Protein AF-A0A6N7P0P9-F1 (afdb_monomer_lite)

Radius of gyration: 18.03 Å; chains: 1; bounding box: 47×24×45 Å

Secondary structure (DSSP, 8-state):
-HHHHHHHHHHHHHHHHHHHH--SHHHHHHHHHHHHTT-HHHHHHHHHHHHHHHHHHHHHHHHHHHHHHHHH-

Structure (mmCIF, N/CA/C/O backbone):
data_AF-A0A6N7P0P9-F1
#
_entry.id   AF-A0A6N7P0P9-F1
#
loop_
_atom_site.group_PDB
_atom_site.id
_atom_site.type_symbol
_atom_site.label_atom_id
_atom_site.label_alt_id
_atom_site.label_comp_id
_atom_site.label_asym_id
_atom_site.label_entity_id
_atom_site.label_seq_id
_atom_site.pdbx_PDB_ins_code
_atom_site.Cartn_x
_atom_site.Cartn_y
_atom_site.Cartn_z
_atom_site.occupancy
_atom_site.B_iso_or_equiv
_atom_site.auth_seq_id
_atom_site.auth_comp_id
_atom_site.auth_asym_id
_atom_site.auth_atom_id
_atom_site.pdbx_PDB_model_num
ATOM 1 N N . MET A 1 1 ? -19.067 12.242 -10.863 1.00 54.19 1 MET A N 1
ATOM 2 C CA . MET A 1 1 ? -19.714 11.230 -9.990 1.00 54.19 1 MET A CA 1
ATOM 3 C C . MET A 1 1 ? -18.838 9.988 -9.807 1.00 54.19 1 MET A C 1
ATOM 5 O O . MET A 1 1 ? -19.062 9.217 -8.883 1.00 54.19 1 MET A O 1
ATOM 9 N N . ASP A 1 2 ? -17.793 9.840 -10.618 1.00 64.44 2 ASP A N 1
ATOM 10 C CA . ASP A 1 2 ? -16.910 8.669 -10.689 1.00 64.44 2 ASP A CA 1
ATOM 11 C C . ASP A 1 2 ? -15.988 8.530 -9.470 1.00 64.44 2 ASP A C 1
ATOM 13 O O . ASP A 1 2 ? -15.673 7.428 -9.026 1.00 64.44 2 ASP A O 1
ATOM 17 N N . THR A 1 3 ? -15.622 9.656 -8.856 1.00 70.06 3 THR A N 1
ATOM 18 C CA . THR A 1 3 ? -14.799 9.694 -7.642 1.00 70.06 3 THR A CA 1
ATOM 19 C C . THR A 1 3 ? -15.520 9.137 -6.417 1.00 70.06 3 THR A C 1
ATOM 21 O O . THR A 1 3 ? -14.885 8.474 -5.606 1.00 70.06 3 THR A O 1
ATOM 24 N N . LEU A 1 4 ? -16.839 9.333 -6.298 1.00 78.75 4 LEU A N 1
ATOM 25 C CA . LEU A 1 4 ? -17.634 8.818 -5.174 1.00 78.75 4 LEU A CA 1
ATOM 26 C C . LEU A 1 4 ? -17.768 7.293 -5.221 1.00 78.75 4 LEU A C 1
ATOM 28 O O . LEU A 1 4 ? -17.645 6.632 -4.192 1.00 78.75 4 LEU A O 1
ATOM 32 N N . LEU A 1 5 ? -17.982 6.729 -6.414 1.00 79.19 5 LEU A N 1
ATOM 33 C CA . LEU A 1 5 ? -18.048 5.278 -6.603 1.00 79.19 5 LEU A CA 1
ATOM 34 C C . LEU A 1 5 ? -16.706 4.615 -6.298 1.00 79.19 5 LEU A C 1
ATOM 36 O O . LEU A 1 5 ? -16.669 3.599 -5.603 1.00 79.19 5 LEU A O 1
ATOM 40 N N . ALA A 1 6 ? -15.609 5.215 -6.766 1.00 75.00 6 ALA A N 1
ATOM 41 C CA . ALA A 1 6 ? -14.267 4.751 -6.449 1.00 75.00 6 ALA A CA 1
ATOM 42 C C . ALA A 1 6 ? -14.015 4.785 -4.933 1.00 75.00 6 ALA A C 1
ATOM 44 O O . ALA A 1 6 ? -13.539 3.802 -4.371 1.00 75.00 6 ALA A O 1
ATOM 45 N N . ASP A 1 7 ? -14.400 5.867 -4.253 1.00 77.44 7 ASP A N 1
ATOM 46 C CA . ASP A 1 7 ? -14.230 6.000 -2.804 1.00 77.44 7 ASP A CA 1
ATOM 47 C C . ASP A 1 7 ? -14.976 4.915 -2.012 1.00 77.44 7 ASP A C 1
ATOM 49 O O . ASP A 1 7 ? -14.411 4.261 -1.130 1.00 77.44 7 ASP A O 1
ATOM 53 N N . ILE A 1 8 ? -16.232 4.658 -2.387 1.00 83.38 8 ILE A N 1
ATOM 54 C CA . ILE A 1 8 ? -17.057 3.606 -1.785 1.00 83.38 8 ILE A CA 1
ATOM 55 C C . ILE A 1 8 ? -16.451 2.223 -2.050 1.00 83.38 8 ILE A C 1
ATOM 57 O O . ILE A 1 8 ? -16.415 1.383 -1.144 1.00 83.38 8 ILE A O 1
ATOM 61 N N . LEU A 1 9 ? -15.935 1.981 -3.258 1.00 82.44 9 LEU A N 1
ATOM 62 C CA . LEU A 1 9 ? -15.249 0.738 -3.607 1.00 82.44 9 LEU A CA 1
ATOM 63 C C . LEU A 1 9 ? -13.984 0.538 -2.772 1.00 82.44 9 LEU A C 1
ATOM 65 O O . LEU A 1 9 ? -13.848 -0.510 -2.147 1.00 82.44 9 LEU A O 1
ATOM 69 N N . PHE A 1 10 ? -13.090 1.528 -2.686 1.00 81.31 10 PHE A N 1
ATOM 70 C CA . PHE A 1 10 ? -11.861 1.420 -1.889 1.00 81.31 10 PHE A CA 1
ATOM 71 C C . PHE A 1 10 ? -12.161 1.187 -0.410 1.00 81.31 10 PHE A C 1
ATOM 73 O O . PHE A 1 10 ? -11.523 0.348 0.227 1.00 81.31 10 PHE A O 1
ATOM 80 N N . HIS A 1 11 ? -13.161 1.882 0.130 1.00 82.19 11 HIS A N 1
ATOM 81 C CA . HIS A 1 11 ? -13.594 1.694 1.507 1.00 82.19 11 HIS A CA 1
ATOM 82 C C . HIS A 1 11 ? -14.151 0.279 1.740 1.00 82.19 11 HIS A C 1
ATOM 84 O O . HIS A 1 11 ? -13.790 -0.389 2.712 1.00 82.19 11 HIS A O 1
ATOM 90 N N . THR A 1 12 ? -14.995 -0.212 0.829 1.00 85.81 12 THR A N 1
ATOM 91 C CA . THR A 1 12 ? -15.602 -1.549 0.917 1.00 85.81 12 THR A CA 1
ATOM 92 C C . THR A 1 12 ? -14.555 -2.646 0.769 1.00 85.81 12 THR A C 1
ATOM 94 O O . THR A 1 12 ? -14.519 -3.569 1.580 1.00 85.81 12 THR A O 1
ATOM 97 N N . VAL A 1 13 ? -13.655 -2.519 -0.207 1.00 85.06 13 VAL A N 1
ATOM 98 C CA . VAL A 1 13 ? -12.556 -3.459 -0.454 1.00 85.06 13 VAL A CA 1
ATOM 99 C C . VAL A 1 13 ? -11.589 -3.478 0.725 1.00 85.06 13 VAL A C 1
ATOM 101 O O . VAL A 1 13 ? -11.232 -4.555 1.192 1.00 85.06 13 VAL A O 1
ATOM 104 N N . GLY A 1 14 ? -11.210 -2.316 1.265 1.00 83.94 14 GLY A N 1
ATOM 105 C CA . GLY A 1 14 ? -10.347 -2.229 2.445 1.00 83.94 14 GLY A CA 1
ATOM 106 C C . GLY A 1 14 ? -10.978 -2.864 3.685 1.00 83.94 14 GLY A C 1
ATOM 107 O O . GLY A 1 14 ? -10.307 -3.587 4.427 1.00 83.94 14 GLY A O 1
ATOM 108 N N . ARG A 1 15 ? -12.288 -2.665 3.877 1.00 84.31 15 ARG A N 1
ATOM 109 C CA . ARG A 1 15 ? -13.053 -3.301 4.956 1.00 84.31 15 ARG A CA 1
ATOM 110 C C . ARG A 1 15 ? -13.146 -4.812 4.779 1.00 84.31 15 ARG A C 1
ATOM 112 O O . ARG A 1 15 ? -12.846 -5.529 5.730 1.00 84.31 15 ARG A O 1
ATOM 119 N N . LEU A 1 16 ? -13.506 -5.300 3.589 1.00 86.94 16 LEU A N 1
ATOM 120 C CA . LEU A 1 16 ? -13.558 -6.734 3.288 1.00 86.94 16 LEU A CA 1
ATOM 121 C C . LEU A 1 16 ? -12.188 -7.385 3.455 1.00 86.94 16 LEU A C 1
ATOM 123 O O . LEU A 1 16 ? -12.091 -8.420 4.102 1.00 86.94 16 LEU A O 1
ATOM 127 N N . PHE A 1 17 ? -11.129 -6.765 2.936 1.00 85.50 17 PHE A N 1
ATOM 128 C CA . PHE A 1 17 ? -9.762 -7.266 3.049 1.00 85.50 17 PHE A CA 1
ATOM 129 C C . PHE A 1 17 ? -9.348 -7.453 4.511 1.00 85.50 17 PHE A C 1
ATOM 131 O O . PHE A 1 17 ? -8.877 -8.525 4.891 1.00 85.50 17 PHE A O 1
ATOM 138 N N . LEU A 1 18 ? -9.561 -6.435 5.349 1.00 84.69 18 LEU A N 1
ATOM 139 C CA . LEU A 1 18 ? -9.249 -6.516 6.775 1.00 84.69 18 LEU A CA 1
ATOM 140 C C . LEU A 1 18 ? -10.142 -7.518 7.510 1.00 84.69 18 LEU A C 1
ATOM 142 O O . LEU A 1 18 ? -9.658 -8.205 8.404 1.00 84.69 18 LEU A O 1
ATOM 146 N N . PHE A 1 19 ? -11.414 -7.630 7.128 1.00 86.50 19 PHE A N 1
ATOM 147 C CA . PHE A 1 19 ? -12.357 -8.577 7.721 1.00 86.50 19 PHE A CA 1
ATOM 148 C C . PHE A 1 19 ? -12.012 -10.037 7.387 1.00 86.50 19 PHE A C 1
ATOM 150 O O . PHE A 1 19 ? -12.009 -10.885 8.274 1.00 86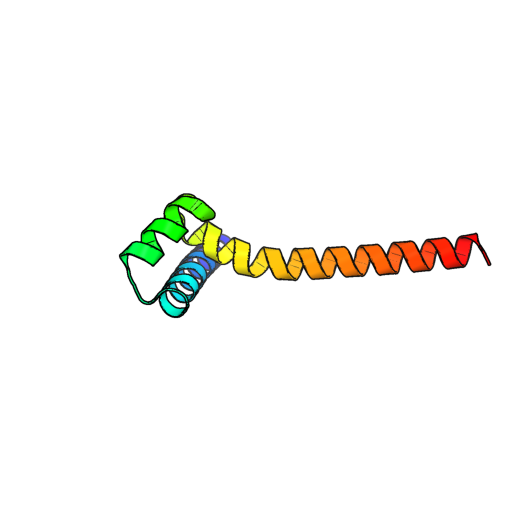.50 19 PHE A O 1
ATOM 157 N N . LEU A 1 20 ? -11.657 -10.322 6.130 1.00 86.19 20 LEU A N 1
ATOM 158 C CA . LEU A 1 20 ? -11.190 -11.636 5.675 1.00 86.19 20 LEU A CA 1
ATOM 159 C C . LEU A 1 20 ? -9.837 -12.002 6.288 1.00 86.19 20 LEU A C 1
ATOM 161 O O . LEU A 1 20 ? -9.630 -13.143 6.695 1.00 86.19 20 LEU A O 1
ATOM 165 N N . ARG A 1 21 ? -8.906 -11.043 6.364 1.00 84.25 21 ARG A N 1
ATOM 166 C CA . ARG A 1 21 ? -7.542 -11.300 6.843 1.00 84.25 21 ARG A CA 1
ATOM 167 C C . ARG A 1 21 ? -7.443 -11.388 8.364 1.00 84.25 21 ARG A C 1
ATOM 169 O O . ARG A 1 21 ? -6.624 -12.151 8.872 1.00 84.25 21 ARG A O 1
ATOM 176 N N . TYR A 1 22 ? -8.257 -10.628 9.092 1.00 85.62 22 TYR A N 1
ATOM 177 C CA . TYR A 1 22 ? -8.252 -10.586 10.552 1.00 85.62 22 TYR A CA 1
ATOM 178 C C . TYR A 1 22 ? -9.651 -10.876 11.095 1.00 85.62 22 TYR A C 1
ATOM 180 O O . TYR A 1 22 ? -10.473 -9.979 11.276 1.00 85.62 22 TYR A O 1
ATOM 188 N N . ARG A 1 23 ? -9.893 -12.156 11.409 1.00 80.38 23 ARG A N 1
ATOM 189 C CA . ARG A 1 23 ? -11.173 -12.631 11.960 1.00 80.38 23 ARG A CA 1
ATOM 190 C C . ARG A 1 23 ? -11.469 -12.094 13.367 1.00 80.38 23 ARG A C 1
ATOM 192 O O . ARG A 1 23 ? -12.627 -12.015 13.751 1.00 80.38 23 ARG A O 1
ATOM 199 N N . ASN A 1 24 ? -10.433 -11.736 14.133 1.00 90.31 24 ASN A N 1
ATOM 200 C CA . ASN A 1 24 ? -10.577 -11.120 15.453 1.00 90.31 24 ASN A CA 1
ATOM 201 C C . ASN A 1 24 ? -10.731 -9.596 15.310 1.00 90.31 24 ASN A C 1
ATOM 203 O O . ASN A 1 24 ? -9.853 -8.929 14.756 1.00 90.31 24 ASN A O 1
ATOM 207 N N . GLU A 1 25 ? -11.835 -9.057 15.828 1.00 84.62 25 GLU A N 1
ATOM 208 C CA . GLU A 1 25 ? -12.189 -7.642 15.719 1.00 84.62 25 GLU A CA 1
ATOM 209 C C . GLU A 1 25 ? -11.193 -6.704 16.401 1.00 84.62 25 GLU A C 1
ATOM 211 O O . GLU A 1 25 ? -10.911 -5.633 15.863 1.00 84.62 25 GLU A O 1
ATOM 216 N N . GLU A 1 26 ? -10.620 -7.107 17.537 1.00 86.62 26 GLU A N 1
ATOM 217 C CA . GLU A 1 26 ? -9.628 -6.297 18.251 1.00 86.62 26 GLU A CA 1
ATOM 218 C C . GLU A 1 26 ? -8.356 -6.148 17.422 1.00 86.62 26 GLU A C 1
ATOM 220 O O . GLU A 1 26 ? -7.870 -5.039 17.205 1.00 86.62 26 GLU A O 1
ATOM 225 N N . LYS A 1 27 ? -7.871 -7.262 16.856 1.00 85.06 27 LYS A N 1
ATOM 226 C CA . LYS A 1 27 ? -6.722 -7.251 15.939 1.00 85.06 27 LYS A CA 1
ATOM 227 C C . LYS A 1 27 ? -7.021 -6.435 14.686 1.00 85.06 27 LYS A C 1
ATOM 229 O O . LYS A 1 27 ? -6.145 -5.733 14.194 1.00 85.06 27 LYS A O 1
ATOM 234 N N . ARG A 1 28 ? -8.253 -6.500 14.176 1.00 85.06 28 ARG A N 1
ATOM 235 C CA . ARG A 1 28 ? -8.681 -5.730 13.004 1.00 85.06 28 ARG A CA 1
ATOM 236 C C . ARG A 1 28 ? -8.640 -4.225 13.276 1.00 85.06 28 ARG A C 1
ATOM 238 O O . ARG A 1 28 ? -8.092 -3.495 12.457 1.00 85.06 28 ARG A O 1
ATOM 245 N N . LYS A 1 29 ? -9.172 -3.772 14.418 1.00 83.69 29 LYS A N 1
ATOM 246 C CA . LYS A 1 29 ? -9.123 -2.360 14.838 1.00 83.69 29 LYS A CA 1
ATOM 247 C C . LYS A 1 29 ? -7.693 -1.900 15.109 1.00 83.69 29 LYS A C 1
ATOM 249 O O . LYS A 1 29 ? -7.305 -0.855 14.604 1.00 83.69 29 LYS A O 1
ATOM 254 N N . ALA A 1 30 ? -6.898 -2.701 15.819 1.00 86.88 30 ALA A N 1
ATOM 255 C CA . ALA A 1 30 ? -5.496 -2.386 16.086 1.00 86.88 30 ALA A CA 1
ATOM 256 C C . ALA A 1 30 ? -4.710 -2.169 14.783 1.00 86.88 30 ALA A C 1
ATOM 258 O O . ALA A 1 30 ? -4.071 -1.138 14.612 1.00 86.88 30 ALA A O 1
ATOM 259 N N . VAL A 1 31 ? -4.843 -3.083 13.815 1.00 85.38 31 VAL A N 1
ATOM 260 C CA . VAL A 1 31 ? -4.172 -2.970 12.510 1.00 85.38 31 VAL A CA 1
ATOM 261 C C . VAL A 1 31 ? -4.709 -1.796 11.684 1.00 85.38 31 VAL A C 1
ATOM 263 O O . VAL A 1 31 ? -3.938 -1.162 10.965 1.00 85.38 31 VAL A O 1
ATOM 266 N N . LEU A 1 32 ? -6.008 -1.493 11.763 1.00 84.81 32 LEU A N 1
ATOM 267 C CA . LEU A 1 32 ? -6.598 -0.340 11.078 1.00 84.81 32 LEU A CA 1
ATOM 268 C C . LEU A 1 32 ? -6.015 0.980 11.598 1.00 84.81 32 LEU A C 1
ATOM 270 O O . LEU A 1 32 ? -5.618 1.826 10.802 1.00 84.81 32 LEU A O 1
ATOM 274 N N . VAL A 1 33 ? -5.921 1.134 12.917 1.00 86.31 33 VAL A N 1
ATOM 275 C CA . VAL A 1 33 ? -5.368 2.335 13.553 1.00 86.31 33 VAL A CA 1
ATOM 276 C C . VAL A 1 33 ? -3.865 2.441 13.293 1.00 86.31 33 VAL A C 1
ATOM 278 O O . VAL A 1 33 ? -3.400 3.470 12.814 1.00 86.31 33 VAL A O 1
ATOM 281 N N . GLU A 1 34 ? -3.115 1.363 13.532 1.00 86.19 34 GLU A N 1
ATOM 282 C CA . GLU A 1 34 ? -1.651 1.353 13.454 1.00 86.19 34 GLU A CA 1
ATOM 283 C C . GLU A 1 34 ? -1.126 1.499 12.018 1.00 86.19 34 GLU A C 1
ATOM 285 O O . GLU A 1 34 ? -0.181 2.247 11.776 1.00 86.19 34 GLU A O 1
ATOM 290 N N . LYS A 1 35 ? -1.718 0.788 11.046 1.00 79.94 35 LYS A N 1
ATOM 291 C CA . LYS A 1 35 ? -1.202 0.748 9.663 1.00 79.94 35 LYS A CA 1
ATOM 292 C C . LYS A 1 35 ? -1.957 1.629 8.685 1.00 79.94 35 LYS A C 1
ATOM 294 O O . LYS A 1 35 ? -1.411 1.951 7.631 1.00 79.94 35 LYS A O 1
ATOM 299 N N . TYR A 1 36 ? -3.204 1.969 8.990 1.00 82.69 36 TYR A N 1
ATOM 300 C CA . TYR A 1 36 ? -4.103 2.622 8.040 1.00 82.69 36 TYR A CA 1
ATOM 301 C C . TYR A 1 36 ? -4.753 3.895 8.599 1.00 82.69 36 TYR A C 1
ATOM 303 O O . TYR A 1 36 ? -5.679 4.407 7.970 1.00 82.69 36 TYR A O 1
ATOM 311 N N . PHE A 1 37 ? -4.256 4.429 9.726 1.00 81.94 37 PHE A N 1
ATOM 312 C CA . PHE A 1 37 ? -4.735 5.669 10.357 1.00 81.94 37 PHE A CA 1
ATOM 313 C C . PHE A 1 37 ? -6.256 5.682 10.577 1.00 81.94 37 PHE A C 1
ATOM 315 O O . PHE A 1 37 ? -6.933 6.658 10.266 1.00 81.94 37 PHE A O 1
ATOM 322 N N . ASP A 1 38 ? -6.799 4.557 11.047 1.00 81.56 38 ASP A N 1
ATOM 323 C CA . ASP A 1 38 ? -8.234 4.357 11.302 1.00 81.56 38 ASP A CA 1
ATOM 324 C C . ASP A 1 38 ? -9.131 4.496 10.048 1.00 81.56 38 ASP A C 1
ATOM 326 O O . ASP A 1 38 ? -10.351 4.618 10.128 1.00 81.56 38 ASP A O 1
ATOM 330 N N . SER A 1 39 ? -8.542 4.439 8.845 1.00 79.12 39 SER A N 1
ATOM 331 C CA . SER A 1 39 ? -9.253 4.628 7.580 1.00 79.12 39 SER A CA 1
ATOM 332 C C . SER A 1 39 ? -9.250 3.367 6.715 1.00 79.12 39 SER A C 1
ATOM 334 O O . SER A 1 39 ? -8.232 2.959 6.150 1.00 79.12 39 SER A O 1
ATOM 336 N N . TYR A 1 40 ? -10.433 2.776 6.509 1.00 80.38 40 TYR A N 1
ATOM 337 C CA . TYR A 1 40 ? -10.600 1.638 5.592 1.00 80.38 40 TYR A CA 1
ATOM 338 C C . TYR A 1 40 ? -10.298 2.004 4.135 1.00 80.38 40 TYR A C 1
ATOM 340 O O . TYR A 1 40 ? -9.866 1.149 3.363 1.00 80.38 40 TYR A O 1
ATOM 348 N N . ARG A 1 41 ? -10.460 3.281 3.767 1.00 77.38 41 ARG A N 1
ATOM 349 C CA . ARG A 1 41 ? -10.063 3.805 2.457 1.00 77.38 41 ARG A CA 1
ATOM 350 C C . ARG A 1 41 ? -8.557 3.652 2.245 1.00 77.38 41 ARG A C 1
ATOM 352 O O . ARG A 1 41 ? -8.139 3.162 1.202 1.00 77.38 41 ARG A O 1
ATOM 359 N N . SER A 1 42 ? -7.756 4.005 3.252 1.00 78.88 42 SER A N 1
ATOM 360 C CA . SER A 1 42 ? -6.295 3.852 3.220 1.00 78.88 42 SER A CA 1
ATOM 361 C C . SER A 1 42 ? -5.884 2.380 3.105 1.00 78.88 42 SER A C 1
ATOM 363 O O . SER A 1 42 ? -5.006 2.035 2.313 1.00 78.88 42 SER A O 1
ATOM 365 N N . ALA A 1 43 ? -6.589 1.485 3.806 1.00 81.44 43 ALA A N 1
ATOM 366 C CA . ALA A 1 43 ? -6.377 0.044 3.687 1.00 81.44 43 ALA A CA 1
ATOM 367 C C . ALA A 1 43 ? -6.615 -0.464 2.257 1.00 81.44 43 ALA A C 1
ATOM 369 O O . ALA A 1 43 ? -5.734 -1.115 1.693 1.00 81.44 43 ALA A O 1
ATOM 370 N N . GLY A 1 44 ? -7.759 -0.123 1.653 1.00 78.62 44 GLY A N 1
ATOM 371 C CA . GLY A 1 44 ? -8.094 -0.499 0.276 1.00 78.62 44 GLY A CA 1
ATOM 372 C C . GLY A 1 44 ? -7.136 0.099 -0.753 1.00 78.62 44 GLY A C 1
ATOM 373 O O . GLY A 1 44 ? -6.681 -0.602 -1.656 1.00 78.62 44 GLY A O 1
ATOM 374 N N . LEU A 1 45 ? -6.755 1.365 -0.568 1.00 81.06 45 LEU A N 1
ATOM 375 C CA . LEU A 1 45 ? -5.768 2.026 -1.411 1.00 81.06 45 LEU A CA 1
ATOM 376 C C . LEU A 1 45 ? -4.421 1.302 -1.336 1.00 81.06 45 LEU A C 1
ATOM 378 O O . LEU A 1 45 ? -3.841 1.011 -2.371 1.00 81.06 45 LEU A O 1
ATOM 382 N N . SER A 1 46 ? -3.950 0.930 -0.140 1.00 81.31 46 SER A N 1
ATOM 383 C CA . SER A 1 46 ? -2.673 0.223 0.029 1.00 81.31 46 SER A CA 1
ATOM 384 C C . SER A 1 46 ? -2.640 -1.139 -0.671 1.00 81.31 46 SER A C 1
ATOM 386 O O . SER A 1 46 ? -1.599 -1.535 -1.197 1.00 81.31 46 SER A O 1
ATOM 388 N N . VAL A 1 47 ? -3.772 -1.851 -0.697 1.00 82.12 47 VAL A N 1
ATOM 389 C CA . VAL A 1 47 ? -3.896 -3.163 -1.347 1.00 82.12 47 VAL A CA 1
ATOM 390 C C . VAL A 1 47 ? -3.705 -3.032 -2.856 1.00 82.12 47 VAL A C 1
ATOM 392 O O . VAL A 1 47 ? -3.152 -3.936 -3.472 1.00 82.12 47 VAL A O 1
ATOM 395 N N . ILE A 1 48 ? -4.102 -1.898 -3.434 1.00 81.75 48 ILE A N 1
ATOM 396 C CA . ILE A 1 48 ? -4.009 -1.621 -4.871 1.00 81.75 48 ILE A CA 1
ATOM 397 C C . ILE A 1 48 ? -2.688 -0.921 -5.222 1.00 81.75 48 ILE A C 1
ATOM 399 O O . ILE A 1 48 ? -2.036 -1.281 -6.200 1.00 81.75 48 ILE A O 1
ATOM 403 N N . LEU A 1 49 ? -2.232 0.019 -4.390 1.00 83.75 49 LEU A N 1
ATOM 404 C CA . LEU A 1 49 ? -0.987 0.758 -4.606 1.00 83.75 49 LEU A CA 1
ATOM 405 C C . LEU A 1 49 ? 0.251 -0.133 -4.489 1.00 83.75 49 LEU A C 1
ATOM 407 O O . LEU A 1 49 ? 1.213 0.084 -5.212 1.00 83.75 49 LEU A O 1
ATOM 411 N N . ARG A 1 50 ? 0.254 -1.134 -3.599 1.00 83.88 50 ARG A N 1
ATOM 412 C CA . ARG A 1 50 ? 1.399 -2.047 -3.422 1.00 83.88 50 ARG A CA 1
ATOM 413 C C . ARG A 1 50 ? 1.760 -2.834 -4.688 1.00 83.88 50 ARG A C 1
ATOM 415 O O . ARG A 1 50 ? 2.916 -2.748 -5.099 1.00 83.88 50 ARG A O 1
ATOM 422 N N . PRO A 1 51 ? 0.841 -3.596 -5.315 1.00 88.12 51 PRO A N 1
ATOM 423 C CA . PRO A 1 51 ? 1.153 -4.301 -6.554 1.00 88.12 51 PRO A CA 1
ATOM 424 C C . PRO A 1 5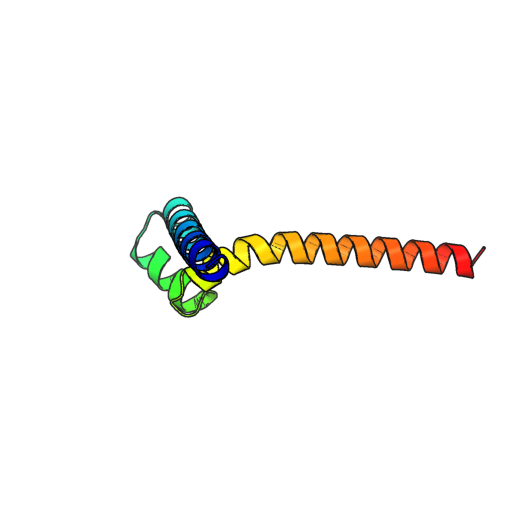1 ? 1.440 -3.324 -7.697 1.00 88.12 51 PRO A C 1
ATOM 426 O O . PRO A 1 51 ? 2.342 -3.583 -8.486 1.00 88.12 51 PRO A O 1
ATOM 429 N N . PHE A 1 52 ? 0.754 -2.178 -7.753 1.00 89.19 52 PHE A N 1
ATOM 430 C CA . PHE A 1 52 ? 1.038 -1.147 -8.752 1.00 89.19 52 PHE A CA 1
ATOM 431 C C . PHE A 1 52 ? 2.471 -0.605 -8.634 1.00 89.19 52 PHE A C 1
ATOM 433 O O . PHE A 1 52 ? 3.210 -0.590 -9.615 1.00 89.19 52 PHE A O 1
ATOM 440 N N . ALA A 1 53 ? 2.904 -0.246 -7.423 1.00 89.38 53 ALA A N 1
ATOM 441 C CA . ALA A 1 53 ? 4.262 0.217 -7.157 1.00 89.38 53 ALA A CA 1
ATOM 442 C C . ALA A 1 53 ? 5.313 -0.851 -7.495 1.00 89.38 53 ALA A C 1
ATOM 444 O O . ALA A 1 53 ? 6.349 -0.523 -8.069 1.00 89.38 53 ALA A O 1
ATOM 445 N N . LEU A 1 54 ? 5.036 -2.126 -7.198 1.00 92.81 54 LEU A N 1
ATOM 446 C CA . LEU A 1 54 ? 5.911 -3.244 -7.565 1.00 92.81 54 LEU A CA 1
ATOM 447 C C . LEU A 1 54 ? 6.073 -3.361 -9.091 1.00 92.81 54 LEU A C 1
ATOM 449 O O . LEU A 1 54 ? 7.192 -3.501 -9.580 1.00 92.81 54 LEU A O 1
ATOM 453 N N . ILE A 1 55 ? 4.970 -3.279 -9.842 1.00 95.00 55 ILE A N 1
ATOM 454 C CA . ILE A 1 55 ? 4.982 -3.335 -11.312 1.00 95.00 55 ILE A CA 1
ATOM 455 C C . ILE A 1 55 ? 5.760 -2.146 -11.884 1.00 95.00 55 ILE A C 1
ATOM 457 O O . ILE A 1 55 ? 6.623 -2.337 -12.739 1.00 95.00 55 ILE A O 1
ATOM 461 N N . CYS A 1 56 ? 5.510 -0.930 -11.387 1.00 93.19 56 CYS A N 1
ATOM 462 C CA . CYS A 1 56 ? 6.259 0.258 -11.796 1.00 93.19 56 CYS A CA 1
ATOM 463 C C . CYS A 1 56 ? 7.759 0.119 -11.510 1.00 93.19 56 CYS A C 1
ATOM 465 O O . CYS A 1 56 ? 8.575 0.480 -12.353 1.00 93.19 56 CYS A O 1
ATOM 467 N N . PHE A 1 57 ? 8.130 -0.436 -10.355 1.00 95.44 57 PHE A N 1
ATOM 468 C CA . PHE A 1 57 ? 9.528 -0.667 -10.003 1.00 95.44 57 PHE A CA 1
ATOM 469 C C . PHE A 1 57 ? 10.204 -1.682 -10.937 1.00 95.44 57 PHE A C 1
ATOM 471 O O . PHE A 1 57 ? 11.312 -1.441 -11.412 1.00 95.44 57 PHE A O 1
ATOM 478 N N . LEU A 1 58 ? 9.522 -2.785 -11.265 1.00 96.31 58 LEU A N 1
ATOM 479 C CA . LEU A 1 58 ? 10.000 -3.771 -12.240 1.00 96.31 58 LEU A CA 1
ATOM 480 C C . LEU A 1 58 ? 10.186 -3.160 -13.632 1.00 96.31 58 LEU A C 1
ATOM 482 O O . LEU A 1 58 ? 11.226 -3.364 -14.253 1.00 96.31 58 LEU A O 1
ATOM 486 N N . LEU A 1 59 ? 9.215 -2.375 -14.104 1.00 95.62 59 LEU A N 1
ATOM 487 C CA . LEU A 1 59 ? 9.324 -1.657 -15.376 1.00 95.62 59 LEU A CA 1
ATOM 488 C C . LEU A 1 59 ? 10.518 -0.701 -15.381 1.00 95.62 59 LEU A C 1
ATOM 490 O O . LEU A 1 59 ? 11.249 -0.642 -16.367 1.00 95.62 59 LEU A O 1
ATOM 494 N N . MET A 1 60 ? 10.751 0.004 -14.273 1.00 96.19 60 MET A N 1
ATOM 495 C CA . MET A 1 60 ? 11.898 0.896 -14.130 1.00 96.19 60 MET A CA 1
ATOM 496 C C . MET A 1 60 ? 13.224 0.130 -14.219 1.00 96.19 60 MET A C 1
ATOM 498 O O . MET A 1 60 ? 14.131 0.569 -14.919 1.00 96.19 60 MET A O 1
ATOM 502 N N . LEU A 1 61 ? 13.334 -1.035 -13.571 1.00 96.38 61 LEU A N 1
ATOM 503 C CA . LEU A 1 61 ? 14.526 -1.886 -13.662 1.00 96.38 61 LEU A CA 1
ATOM 504 C C . LEU A 1 61 ? 14.784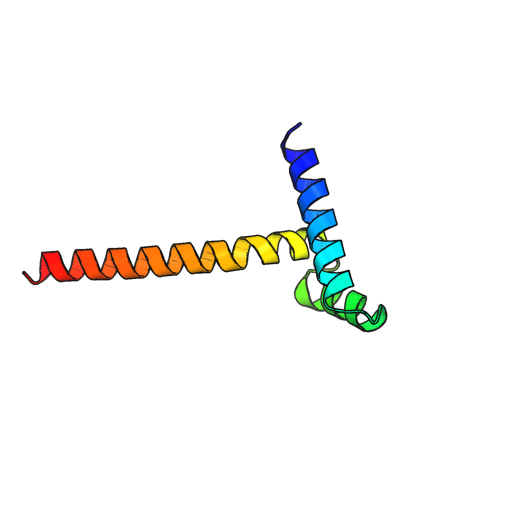 -2.373 -15.089 1.00 96.38 61 LEU A C 1
ATOM 506 O O . LEU A 1 61 ? 15.919 -2.309 -15.558 1.00 96.38 61 LEU A O 1
ATOM 510 N N . VAL A 1 62 ? 13.740 -2.825 -15.789 1.00 96.19 62 VAL A N 1
ATOM 511 C CA . VAL A 1 62 ? 13.849 -3.245 -17.194 1.00 96.19 62 VAL A CA 1
ATOM 512 C C . VAL A 1 62 ? 14.301 -2.075 -18.062 1.00 96.19 62 VAL A C 1
ATOM 514 O O . VAL A 1 62 ? 15.213 -2.230 -18.869 1.00 96.19 62 VAL A O 1
ATOM 517 N N . PHE A 1 63 ? 13.716 -0.893 -17.868 1.00 95.69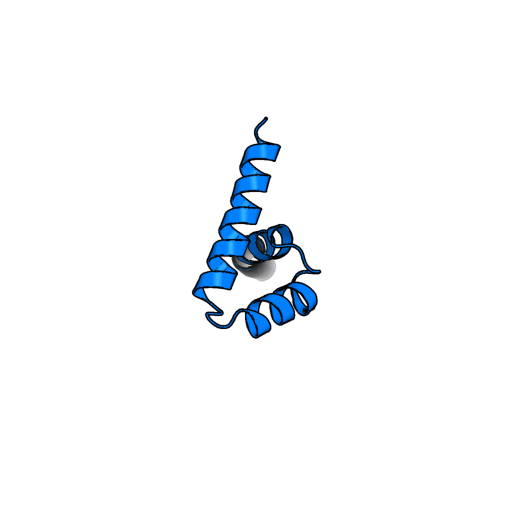 63 PHE A N 1
ATOM 518 C CA . PHE A 1 63 ? 14.093 0.304 -18.610 1.00 95.69 63 PHE A CA 1
ATOM 519 C C . PHE A 1 63 ? 15.568 0.667 -18.398 1.00 95.69 63 PHE A C 1
ATOM 521 O O . PHE A 1 63 ? 16.292 0.886 -19.366 1.00 95.69 63 PHE A O 1
ATOM 528 N N . ILE A 1 64 ? 16.041 0.652 -17.148 1.00 95.56 64 ILE A N 1
ATOM 529 C CA . ILE A 1 64 ? 17.453 0.894 -16.821 1.00 95.56 64 ILE A CA 1
ATOM 530 C C . ILE A 1 64 ? 18.354 -0.141 -17.505 1.00 95.56 64 ILE A C 1
ATOM 532 O O . ILE A 1 64 ? 19.356 0.233 -18.109 1.00 95.56 64 ILE A O 1
ATOM 536 N N . ALA A 1 65 ? 17.996 -1.427 -17.456 1.00 95.19 65 ALA A N 1
ATOM 537 C CA . ALA A 1 65 ? 18.773 -2.489 -18.092 1.00 95.19 65 ALA A CA 1
ATOM 538 C C . ALA A 1 65 ? 18.872 -2.307 -19.617 1.00 95.19 65 ALA A C 1
ATOM 540 O O . ALA A 1 65 ? 19.952 -2.461 -20.184 1.00 95.19 65 ALA A O 1
ATOM 541 N N . VAL A 1 66 ? 17.771 -1.925 -20.272 1.00 95.88 66 VAL A N 1
ATOM 542 C CA . VAL A 1 66 ? 17.741 -1.634 -21.715 1.00 95.88 66 VAL A CA 1
ATOM 543 C C . VAL A 1 66 ? 18.629 -0.441 -22.056 1.00 95.88 66 VAL A C 1
ATOM 545 O O . VAL A 1 66 ? 19.382 -0.501 -23.028 1.00 95.88 66 VAL A O 1
ATOM 548 N N . VAL A 1 67 ? 18.576 0.633 -21.265 1.00 95.75 67 VAL A N 1
ATOM 549 C CA . VAL A 1 67 ? 19.424 1.814 -21.480 1.00 95.75 67 VAL A CA 1
ATOM 550 C C . VAL A 1 67 ? 20.899 1.455 -21.312 1.00 95.75 67 VAL A C 1
ATOM 552 O O . VAL A 1 67 ? 21.700 1.781 -22.181 1.00 95.75 67 VAL A O 1
ATOM 555 N N . LEU A 1 68 ? 21.264 0.733 -20.250 1.00 94.88 68 LEU A N 1
ATOM 556 C CA . LEU A 1 68 ? 22.648 0.304 -20.025 1.00 94.88 68 LEU A CA 1
ATOM 557 C C . LEU A 1 68 ? 23.166 -0.608 -21.140 1.00 94.88 68 LEU A C 1
ATOM 559 O O . LEU A 1 68 ? 24.305 -0.445 -21.575 1.00 94.88 68 LEU A O 1
ATOM 563 N N . TYR A 1 69 ? 22.332 -1.529 -21.627 1.00 94.62 69 TYR A N 1
ATOM 564 C CA . TYR A 1 69 ? 22.679 -2.394 -22.752 1.00 94.62 69 TYR A CA 1
ATOM 565 C C . TYR A 1 69 ? 22.973 -1.580 -24.019 1.00 94.62 69 TYR A C 1
ATOM 567 O O . TYR A 1 69 ? 24.002 -1.791 -24.649 1.00 94.62 69 TYR A O 1
ATOM 575 N N . ASN A 1 70 ? 22.119 -0.607 -24.3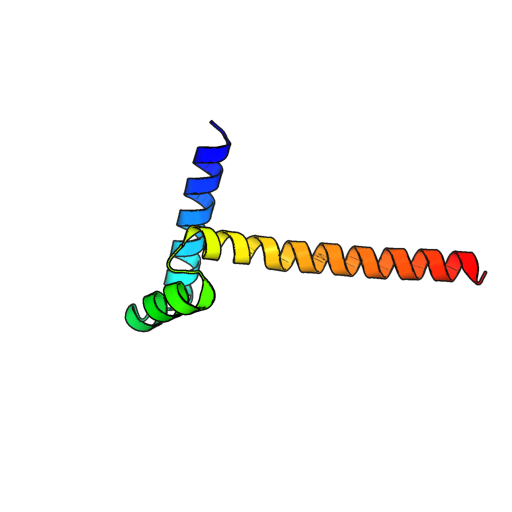54 1.00 91.94 70 ASN A N 1
ATOM 576 C CA . ASN A 1 70 ? 22.315 0.245 -25.532 1.00 91.94 70 ASN A CA 1
ATOM 577 C C . ASN A 1 70 ? 23.491 1.222 -25.395 1.00 91.94 70 ASN A C 1
ATOM 579 O O . ASN A 1 70 ? 24.032 1.645 -26.404 1.00 91.94 70 ASN A O 1
ATOM 583 N N . VAL A 1 71 ? 23.863 1.621 -24.177 1.00 90.75 71 VAL A N 1
ATOM 584 C CA . VAL A 1 71 ? 25.027 2.496 -23.944 1.00 90.75 71 VAL A CA 1
ATOM 585 C C . VAL A 1 71 ? 26.348 1.719 -24.000 1.00 90.75 71 VAL A C 1
ATOM 587 O O . VAL A 1 71 ? 27.385 2.303 -24.301 1.00 90.75 71 VAL A O 1
ATOM 590 N N . THR A 1 72 ? 26.326 0.426 -23.671 1.00 77.81 72 THR A N 1
ATOM 591 C CA . THR A 1 72 ? 27.533 -0.417 -23.595 1.00 77.81 72 THR A CA 1
ATOM 592 C C . THR A 1 72 ? 27.807 -1.186 -24.894 1.00 77.81 72 THR A C 1
ATOM 594 O O . THR A 1 72 ? 28.950 -1.578 -25.128 1.00 77.81 72 THR A O 1
ATOM 597 N N . SER A 1 73 ? 26.774 -1.423 -25.711 1.00 63.50 73 SER A N 1
ATOM 598 C CA . SER A 1 73 ? 26.881 -1.975 -27.070 1.00 63.50 73 SER A CA 1
ATOM 599 C C . SER A 1 73 ? 27.211 -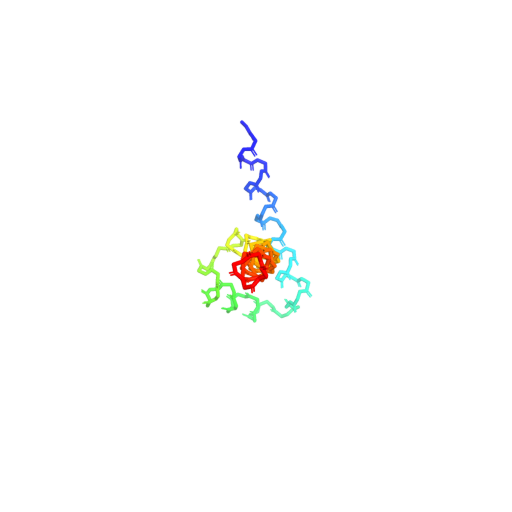0.903 -28.101 1.00 63.50 73 SER A C 1
ATOM 601 O O . SER A 1 73 ? 27.742 -1.318 -29.156 1.00 63.50 73 SER A O 1
#

Foldseek 3Di:
DVVVVLQVVLLVQLVVVLCVVPVDPVVSQVCCCPPPVVGSSSSSCCVVVVVVVVVVVVVVVVVVVVVVVVVVD

Sequence (73 aa):
MDTLLADILFHTVGRLFLFLRYRNEEKRKAVLVEKYFDSYRSAGLSVILRPFALICFLLMLVFIAVVLYNVTS

pLDDT: mean 84.98, std 7.93, range [54.19, 96.38]